Protein AF-A0A353VZY3-F1 (afdb_monomer_lite)

Sequence (40 aa):
TGRTESGKLVHFVGDNDLIGQIVNVRIEKARTWYIEGTIV

Structure (mmCIF, N/CA/C/O backbone):
data_AF-A0A353VZY3-F1
#
_entry.id   AF-A0A353VZY3-F1
#
loop_
_atom_site.group_PDB
_atom_site.id
_atom_site.type_symbol
_atom_site.label_atom_id
_atom_site.label_alt_id
_atom_site.label_comp_id
_atom_site.label_asym_id
_atom_site.label_entity_id
_atom_site.label_seq_id
_atom_site.pdbx_PDB_ins_code
_atom_site.Cartn_x
_atom_site.Cartn_y
_atom_site.Cartn_z
_atom_site.occupancy
_atom_site.B_iso_or_equiv
_atom_site.auth_seq_id
_atom_site.auth_comp_id
_atom_site.auth_asym_id
_atom_site.auth_atom_id
_atom_site.pdbx_PDB_model_num
ATOM 1 N N . THR A 1 1 ? -0.905 3.633 -6.543 1.00 74.94 1 THR A N 1
ATOM 2 C CA . THR A 1 1 ? -0.172 3.760 -5.260 1.00 74.94 1 THR A CA 1
ATOM 3 C C . THR A 1 1 ? -1.130 4.254 -4.208 1.00 74.94 1 THR A C 1
ATOM 5 O O . THR A 1 1 ?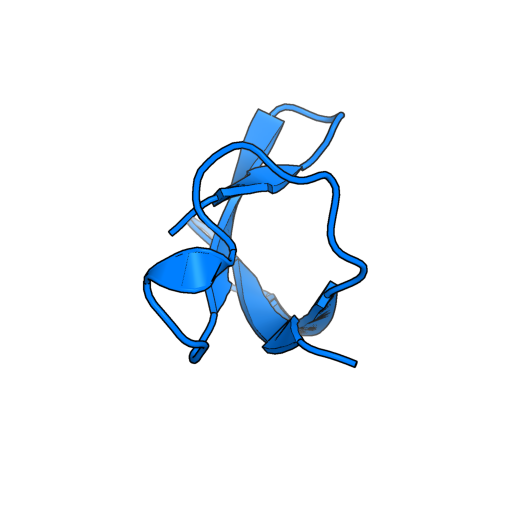 -1.921 5.141 -4.494 1.00 74.94 1 THR A O 1
ATOM 8 N N . GLY A 1 2 ? -1.079 3.682 -3.010 1.00 84.62 2 GLY A N 1
ATOM 9 C CA . GLY A 1 2 ? -1.910 4.099 -1.880 1.00 84.62 2 GLY A CA 1
ATOM 10 C C . GLY A 1 2 ? -1.071 4.334 -0.634 1.00 84.62 2 GLY A C 1
ATOM 11 O O . GLY A 1 2 ? 0.143 4.111 -0.633 1.00 84.62 2 GLY A O 1
ATOM 12 N N . ARG A 1 3 ? -1.718 4.794 0.433 1.00 84.62 3 ARG A N 1
ATOM 13 C CA . ARG A 1 3 ? -1.114 4.875 1.762 1.00 84.62 3 ARG A CA 1
ATOM 14 C C . ARG A 1 3 ? -1.879 3.966 2.706 1.00 84.62 3 ARG A C 1
ATOM 16 O O . ARG A 1 3 ? -3.103 3.920 2.646 1.00 84.62 3 ARG A O 1
ATOM 23 N N . THR A 1 4 ? -1.159 3.248 3.558 1.00 85.00 4 THR A N 1
ATOM 24 C CA . THR A 1 4 ? -1.787 2.547 4.680 1.00 85.00 4 THR A CA 1
ATOM 25 C C . THR A 1 4 ? -2.315 3.553 5.696 1.00 85.00 4 THR A C 1
ATOM 27 O O . THR A 1 4 ? -1.911 4.716 5.701 1.00 85.00 4 THR A O 1
ATOM 30 N N . GLU A 1 5 ? -3.151 3.087 6.619 1.00 83.38 5 GLU A N 1
ATOM 31 C CA . GLU A 1 5 ? -3.648 3.883 7.749 1.00 83.38 5 GLU A CA 1
ATOM 32 C C . GLU A 1 5 ? -2.504 4.483 8.595 1.00 83.38 5 GLU A C 1
ATOM 34 O O . GLU A 1 5 ? -2.573 5.614 9.060 1.00 83.38 5 GLU A O 1
ATOM 39 N N . SER A 1 6 ? -1.380 3.764 8.688 1.00 83.50 6 SER A N 1
ATOM 40 C CA . SER A 1 6 ? -0.135 4.216 9.325 1.00 83.50 6 SER A CA 1
ATOM 41 C C . SER A 1 6 ? 0.712 5.184 8.481 1.00 83.50 6 SER A C 1
ATOM 43 O O . SER A 1 6 ? 1.804 5.568 8.896 1.00 83.50 6 SER A O 1
ATOM 45 N N . GLY A 1 7 ? 0.254 5.562 7.285 1.00 82.62 7 GLY A N 1
ATOM 46 C CA . GLY A 1 7 ? 0.930 6.501 6.389 1.00 82.62 7 GLY A CA 1
ATOM 47 C C . GLY A 1 7 ? 2.060 5.907 5.542 1.00 82.62 7 GLY A C 1
ATOM 48 O O . GLY A 1 7 ? 2.745 6.657 4.842 1.00 82.62 7 G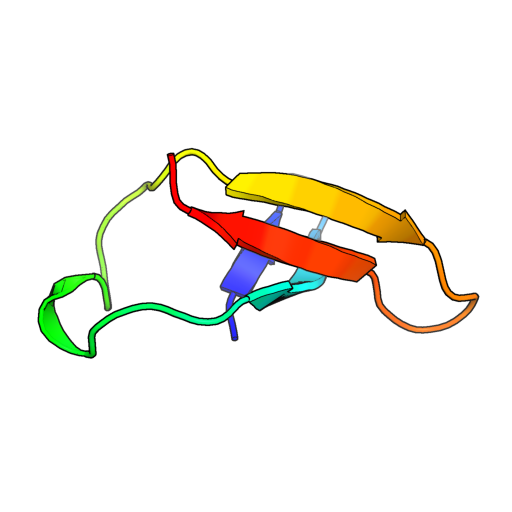LY A O 1
ATOM 49 N N . LYS A 1 8 ? 2.270 4.581 5.556 1.00 86.44 8 LYS A N 1
ATOM 50 C CA . LYS A 1 8 ? 3.293 3.936 4.715 1.00 86.44 8 LYS A CA 1
ATOM 51 C C . LYS A 1 8 ? 2.862 3.929 3.255 1.00 86.44 8 LYS A C 1
ATOM 53 O O . LYS A 1 8 ? 1.705 3.665 2.941 1.00 86.44 8 LYS A O 1
ATOM 58 N N . LEU A 1 9 ? 3.813 4.191 2.363 1.00 88.12 9 LEU A N 1
ATOM 59 C CA . LEU A 1 9 ? 3.575 4.204 0.926 1.00 88.12 9 LEU A CA 1
ATOM 60 C C . LEU A 1 9 ? 3.520 2.772 0.384 1.00 88.12 9 LEU A C 1
ATOM 62 O O . LEU A 1 9 ? 4.464 2.001 0.574 1.00 88.12 9 LEU A O 1
ATOM 66 N N . VAL A 1 10 ? 2.419 2.443 -0.295 1.00 88.44 10 VAL A N 1
ATOM 67 C CA . VAL A 1 10 ? 2.160 1.122 -0.875 1.00 88.44 10 VAL A CA 1
ATOM 68 C C . VAL A 1 10 ? 2.098 1.213 -2.390 1.00 88.44 10 VAL A C 1
ATOM 70 O O . VAL A 1 10 ? 1.227 1.878 -2.963 1.00 88.44 10 VAL A O 1
ATOM 73 N N . HIS A 1 11 ? 3.016 0.512 -3.041 1.00 88.19 11 HIS A N 1
ATOM 74 C CA . HIS A 1 11 ? 2.914 0.185 -4.452 1.00 88.19 11 HIS A CA 1
ATOM 75 C C . HIS A 1 11 ? 2.140 -1.116 -4.584 1.00 88.19 11 HIS A C 1
ATOM 77 O O . HIS A 1 11 ? 2.553 -2.150 -4.074 1.00 88.19 11 HIS A O 1
ATOM 83 N N . PHE A 1 12 ? 1.008 -1.064 -5.265 1.00 86.31 12 PHE A N 1
ATOM 84 C CA . PHE A 1 12 ? 0.259 -2.259 -5.596 1.00 86.31 12 PHE A CA 1
ATOM 85 C C . PHE A 1 12 ? -0.224 -2.183 -7.030 1.00 86.31 12 PHE A C 1
ATOM 87 O O . PHE A 1 12 ? -0.453 -1.090 -7.557 1.00 86.31 12 PHE A O 1
ATOM 94 N N . VAL A 1 13 ? -0.326 -3.351 -7.651 1.00 80.75 13 VAL A N 1
ATOM 95 C CA . VAL A 1 13 ? -0.885 -3.509 -8.990 1.00 80.75 13 VAL A CA 1
ATOM 96 C C . VAL A 1 13 ? -2.385 -3.725 -8.819 1.00 80.75 13 VAL A C 1
ATOM 98 O O . VAL A 1 13 ? -2.797 -4.644 -8.114 1.00 80.75 13 VAL A O 1
ATOM 101 N N . GLY A 1 14 ? -3.190 -2.845 -9.407 1.00 77.81 14 GLY A N 1
ATOM 102 C CA . GLY A 1 14 ? -4.647 -2.898 -9.362 1.00 77.81 14 GLY A CA 1
ATOM 103 C C . GLY A 1 14 ? -5.268 -1.850 -10.279 1.00 77.81 14 GLY A C 1
ATOM 104 O O . GLY A 1 14 ? -4.563 -0.968 -10.774 1.00 77.81 14 GLY A O 1
ATOM 105 N N . ASP A 1 15 ? -6.570 -1.972 -10.514 1.00 79.06 15 ASP A N 1
ATOM 106 C CA . ASP A 1 15 ? -7.299 -1.121 -11.452 1.00 79.06 15 ASP A CA 1
ATOM 107 C C . ASP A 1 15 ? -7.519 0.309 -10.944 1.00 79.06 15 ASP A C 1
ATOM 109 O O . ASP A 1 15 ? -7.584 0.577 -9.741 1.00 79.06 15 ASP A O 1
ATOM 113 N N . ASN A 1 16 ? -7.669 1.242 -11.890 1.00 79.94 16 ASN A N 1
ATOM 114 C CA . ASN A 1 16 ? -7.938 2.654 -11.595 1.00 79.94 16 ASN A CA 1
ATOM 115 C C . ASN A 1 16 ? -9.322 2.882 -10.954 1.00 79.94 16 ASN A C 1
ATOM 117 O O . ASN A 1 16 ? -9.529 3.915 -10.324 1.00 79.94 16 ASN A O 1
ATOM 121 N N . ASP A 1 17 ? -10.245 1.920 -11.036 1.00 80.62 17 ASP A N 1
ATOM 122 C CA . ASP A 1 17 ? -11.568 1.999 -10.390 1.00 80.62 17 ASP A CA 1
ATOM 123 C C . ASP A 1 17 ? -11.511 1.930 -8.854 1.00 80.62 17 ASP A C 1
ATOM 125 O O . ASP A 1 17 ? -12.476 2.236 -8.150 1.00 80.62 17 ASP A O 1
ATOM 129 N N . LEU A 1 18 ? -10.357 1.547 -8.309 1.00 79.38 18 LEU A N 1
ATOM 130 C CA . LEU A 1 18 ? -10.128 1.417 -6.871 1.00 79.38 18 LEU A CA 1
ATOM 131 C C . LEU A 1 18 ? -9.671 2.745 -6.239 1.00 79.38 18 LEU A C 1
ATOM 133 O O . LEU A 1 18 ? -9.472 2.834 -5.025 1.00 79.38 18 LEU A O 1
ATOM 137 N N . ILE A 1 19 ? -9.510 3.798 -7.048 1.00 80.38 19 ILE A N 1
ATOM 138 C CA . ILE A 1 19 ? -9.144 5.139 -6.587 1.00 80.38 19 ILE A CA 1
ATOM 139 C C . ILE A 1 19 ? -10.310 5.730 -5.781 1.00 80.38 19 ILE A C 1
ATOM 141 O O . ILE A 1 19 ? -11.397 5.955 -6.300 1.00 80.38 19 ILE A O 1
ATOM 145 N N . GLY A 1 20 ? -10.068 6.008 -4.497 1.00 82.69 20 GLY A N 1
ATOM 146 C CA . GLY A 1 20 ? -11.070 6.562 -3.576 1.00 82.69 20 GLY A CA 1
ATOM 147 C C . GLY A 1 20 ? -11.801 5.520 -2.726 1.00 82.69 20 GLY A C 1
ATOM 148 O O . GLY A 1 20 ? -12.612 5.898 -1.884 1.00 82.69 20 GLY A O 1
ATOM 149 N N . GLN A 1 21 ? -11.490 4.232 -2.895 1.00 84.00 21 GLN A N 1
ATOM 150 C CA . GLN A 1 21 ? -12.033 3.151 -2.074 1.00 84.00 21 GLN A CA 1
ATOM 151 C C . GLN A 1 21 ? -10.999 2.644 -1.063 1.00 84.00 21 GLN A C 1
ATOM 153 O O . GLN A 1 21 ? -9.790 2.675 -1.304 1.00 84.00 21 GLN A O 1
ATOM 158 N N . ILE A 1 22 ? -11.482 2.159 0.082 1.00 84.88 22 ILE A N 1
ATOM 159 C CA . ILE A 1 22 ? -10.645 1.443 1.047 1.00 84.88 22 ILE A CA 1
ATOM 1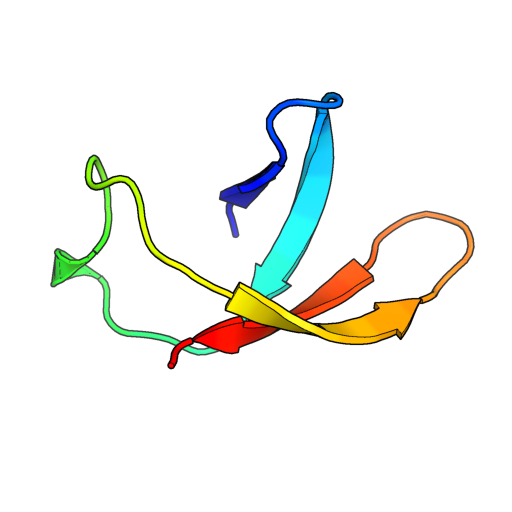60 C C . ILE A 1 22 ? -10.560 -0.006 0.575 1.00 84.88 22 ILE A C 1
ATOM 162 O O . ILE A 1 22 ? -11.553 -0.729 0.598 1.00 84.88 22 ILE A O 1
ATOM 166 N N . VAL A 1 23 ? -9.372 -0.411 0.133 1.00 83.94 23 VAL A N 1
ATOM 167 C CA . VAL A 1 23 ? -9.108 -1.753 -0.394 1.00 83.94 23 VAL A CA 1
ATOM 168 C C . VAL A 1 23 ? -8.130 -2.499 0.497 1.00 83.94 23 VAL A C 1
ATOM 170 O O . VAL A 1 23 ? -7.174 -1.919 1.020 1.00 83.94 23 VAL A O 1
ATOM 173 N N . ASN A 1 24 ? -8.350 -3.803 0.645 1.00 86.31 24 ASN A N 1
ATOM 174 C CA . ASN A 1 24 ? -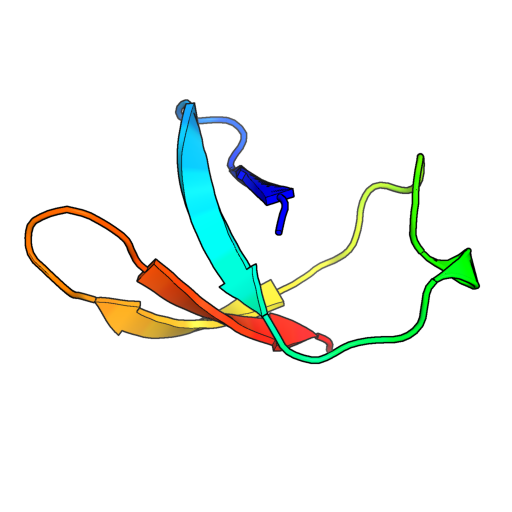7.407 -4.661 1.342 1.00 86.31 24 ASN A CA 1
ATOM 175 C C . ASN A 1 24 ? -6.259 -5.032 0.403 1.00 86.31 24 ASN A C 1
ATOM 177 O O . ASN A 1 24 ? -6.460 -5.577 -0.680 1.00 86.31 24 ASN A O 1
ATOM 181 N N . VAL A 1 25 ? -5.035 -4.753 0.840 1.00 85.88 25 VAL A N 1
ATOM 182 C CA . VAL A 1 25 ? -3.822 -5.064 0.081 1.00 85.88 25 VAL A CA 1
ATOM 183 C C . VAL A 1 25 ? -2.978 -6.034 0.891 1.00 85.88 25 VAL A C 1
ATOM 185 O O . VAL A 1 25 ? -2.640 -5.771 2.047 1.00 85.88 25 VAL A O 1
ATOM 188 N N . ARG A 1 26 ? -2.605 -7.156 0.277 1.00 87.25 26 ARG A N 1
ATOM 189 C CA . ARG A 1 26 ? -1.623 -8.083 0.835 1.00 87.25 26 ARG A CA 1
ATOM 190 C C . ARG A 1 26 ? -0.227 -7.555 0.538 1.00 87.25 26 ARG A C 1
ATOM 192 O O . ARG A 1 26 ? 0.153 -7.430 -0.620 1.00 87.25 26 ARG A O 1
ATOM 199 N N . ILE A 1 27 ? 0.544 -7.263 1.581 1.00 87.81 27 ILE A N 1
ATOM 200 C CA . ILE A 1 27 ? 1.944 -6.847 1.441 1.00 87.81 27 ILE A CA 1
ATOM 201 C C . ILE A 1 27 ? 2.790 -8.082 1.126 1.00 87.81 27 ILE A C 1
ATOM 203 O O . ILE A 1 27 ? 2.821 -9.021 1.918 1.00 87.81 27 ILE A O 1
ATOM 207 N N . GLU A 1 28 ? 3.493 -8.065 -0.005 1.00 88.19 28 GLU A N 1
ATOM 208 C CA . GLU A 1 28 ? 4.388 -9.155 -0.417 1.00 88.19 28 GLU A CA 1
ATOM 209 C C . GLU A 1 28 ? 5.860 -8.819 -0.180 1.00 88.19 28 GLU A C 1
ATOM 211 O O . GLU A 1 28 ? 6.652 -9.692 0.173 1.00 88.19 28 GLU A O 1
ATOM 216 N N . LYS A 1 29 ? 6.248 -7.548 -0.341 1.00 88.56 29 LYS A N 1
ATOM 217 C CA . LYS A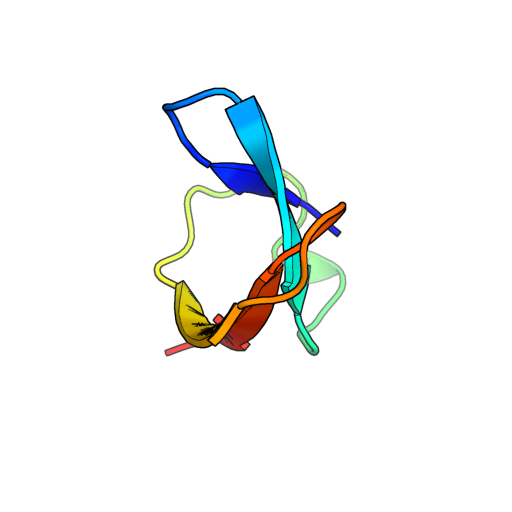 1 29 ? 7.624 -7.098 -0.111 1.00 88.56 29 LYS A CA 1
ATOM 218 C C . LYS A 1 29 ? 7.646 -5.818 0.700 1.00 88.56 29 LYS A C 1
ATOM 220 O O . LYS A 1 29 ? 7.012 -4.828 0.351 1.00 88.56 29 LYS 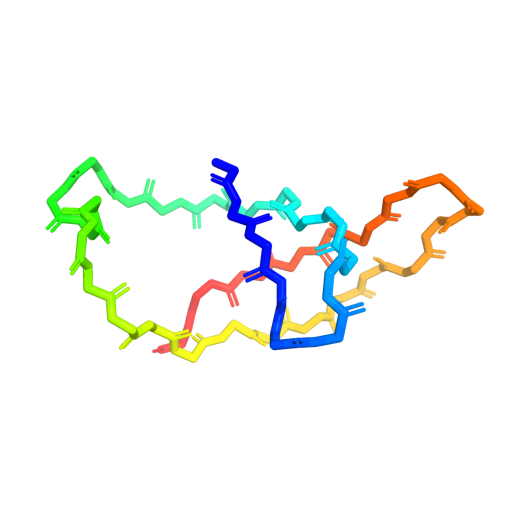A O 1
ATOM 225 N N . ALA A 1 30 ? 8.443 -5.814 1.760 1.00 89.38 30 ALA A N 1
ATOM 226 C CA . ALA A 1 30 ? 8.757 -4.604 2.499 1.00 89.38 30 ALA A CA 1
ATOM 227 C C . ALA A 1 30 ? 10.145 -4.105 2.104 1.00 89.38 30 ALA A C 1
ATOM 229 O O . ALA A 1 30 ? 11.141 -4.788 2.338 1.00 89.38 30 ALA A O 1
ATOM 230 N N . ARG A 1 31 ? 10.212 -2.913 1.505 1.00 87.25 31 ARG A N 1
ATOM 231 C CA . ARG A 1 31 ? 11.470 -2.191 1.302 1.00 87.25 31 ARG A CA 1
ATOM 232 C C . ARG A 1 31 ? 11.593 -1.081 2.337 1.00 87.25 31 ARG A C 1
ATOM 234 O O . ARG A 1 31 ? 10.623 -0.679 2.974 1.00 87.25 31 ARG A O 1
ATOM 241 N N . THR A 1 32 ? 12.801 -0.554 2.474 1.00 86.12 32 THR A N 1
ATOM 242 C CA . THR A 1 32 ? 13.118 0.489 3.455 1.00 86.12 32 THR A CA 1
ATOM 243 C C . THR A 1 32 ? 12.311 1.781 3.243 1.00 86.12 32 THR A C 1
ATOM 245 O O . THR A 1 32 ? 11.964 2.434 4.221 1.00 86.12 32 THR A O 1
ATOM 248 N N . TRP A 1 33 ? 11.958 2.133 1.998 1.00 83.75 33 TRP A N 1
ATOM 249 C CA . TRP A 1 33 ? 11.219 3.370 1.677 1.00 83.75 33 TRP A CA 1
ATOM 250 C C . TRP A 1 33 ? 9.750 3.159 1.288 1.00 83.75 33 TRP A C 1
ATOM 252 O O . TRP A 1 33 ? 8.954 4.089 1.392 1.00 83.75 33 TRP A O 1
ATOM 262 N N . TYR A 1 34 ? 9.374 1.963 0.834 1.00 88.06 34 TYR A N 1
ATOM 263 C CA . TYR A 1 34 ? 8.008 1.645 0.418 1.00 88.06 34 TYR A CA 1
ATOM 264 C C . TYR A 1 34 ? 7.730 0.152 0.557 1.00 88.06 34 TYR A C 1
ATOM 266 O O . TYR A 1 34 ? 8.643 -0.673 0.590 1.00 88.06 34 TYR A O 1
ATOM 274 N N . ILE A 1 35 ? 6.454 -0.194 0.628 1.00 91.12 35 ILE A N 1
ATOM 275 C CA . ILE A 1 35 ? 5.985 -1.578 0.624 1.00 91.12 35 ILE A CA 1
ATOM 276 C C . ILE A 1 35 ? 5.323 -1.872 -0.721 1.00 91.12 35 ILE A C 1
ATOM 278 O O . ILE A 1 35 ? 4.670 -1.009 -1.305 1.00 91.12 35 ILE A O 1
ATOM 282 N N . GLU A 1 36 ? 5.536 -3.076 -1.230 1.00 89.56 36 GLU A N 1
ATOM 283 C CA . GLU A 1 36 ? 4.911 -3.586 -2.443 1.00 89.56 36 GLU A CA 1
ATOM 284 C C . GLU A 1 36 ? 3.933 -4.694 -2.063 1.00 89.56 36 GLU A C 1
ATOM 286 O O . GLU A 1 36 ? 4.229 -5.543 -1.215 1.00 89.56 36 GLU A O 1
ATOM 291 N N . GLY A 1 37 ? 2.760 -4.683 -2.678 1.00 88.50 37 GLY A N 1
ATOM 292 C CA . GLY A 1 37 ? 1.714 -5.652 -2.405 1.00 88.50 37 GLY A CA 1
ATOM 293 C C . GLY A 1 37 ? 0.738 -5.799 -3.557 1.00 88.50 37 GLY A C 1
ATOM 294 O O . GLY A 1 37 ? 0.840 -5.111 -4.569 1.00 88.50 37 GLY A O 1
ATOM 295 N N . THR A 1 38 ? -0.230 -6.681 -3.378 1.00 86.81 38 THR A N 1
ATOM 296 C CA . THR A 1 38 ? -1.254 -6.982 -4.380 1.00 86.81 38 THR A CA 1
ATOM 297 C C . THR A 1 38 ? -2.618 -6.891 -3.715 1.00 86.81 38 THR A C 1
ATOM 299 O O . THR A 1 38 ? -2.764 -7.238 -2.539 1.00 86.81 38 THR A O 1
ATOM 302 N N . ILE A 1 39 ? -3.603 -6.362 -4.434 1.00 84.25 39 ILE A N 1
ATOM 303 C CA . ILE A 1 39 ? -4.978 -6.246 -3.936 1.00 84.25 39 ILE A CA 1
ATOM 304 C C . ILE A 1 39 ? -5.591 -7.647 -3.835 1.00 84.25 39 ILE A C 1
ATOM 306 O O . ILE A 1 39 ? -5.281 -8.506 -4.663 1.00 84.25 39 ILE A O 1
ATOM 310 N N . VAL A 1 40 ? -6.414 -7.870 -2.807 1.00 78.06 40 VAL A N 1
ATOM 311 C CA . VAL A 1 40 ? -7.173 -9.114 -2.590 1.00 78.06 40 VAL A CA 1
ATOM 312 C C . VAL A 1 40 ? -8.660 -8.850 -2.755 1.00 78.06 40 VAL A C 1
ATOM 314 O O . VAL A 1 40 ? -9.111 -7.802 -2.241 1.00 78.06 40 VAL A O 1
#

Foldseek 3Di:
DDADPVRAAEDEDDDPVCVPPDFDWDFDDDDPRHTYTYTD

Radius of gyration: 9.51 Å; chains: 1; bounding box: 25×16×21 Å

Secondary structure (DSSP, 8-state):
-EE-TT--EEEEE--GGGTTS---EEEEEE-SS-EEEEE-

pLDDT: mean 84.66, std 3.71, range [74.94, 91.12]